Protein AF-A0A6V7HVL6-F1 (afdb_monomer_lite)

pLDDT: mean 82.86, std 12.61, range [44.22, 93.88]

Radius of gyration: 16.84 Å; chains: 1; bounding box: 42×24×52 Å

Secondary structure (DSSP, 8-state):
-HHHHHHHHHHHTS-TTTS-HHHHHHHHHHHHHHHHHHHHHHHHHHHTTT-HHHHHHHHHHHHHHHHHHHHHHHHHHHHHHTTT-HHHHHHHHHHHHHHHHHHHHHHH-GGGGSGGGHHHHHHHHHHHHH--

Organism: NCBI:txid1563983

Foldseek 3Di:
DVVLVVVLCVVLPDDCVVPPPVRNVLLVQLSVLQCQLVVLVVVLVVCCPVDPVSNLVSQLSNQLSVLSNQLSVVSNVLCVVCVPPPVVSVVLNVVSVVLSVVSSVLSPDPVNVDPVCVVVNVVSVVCNVVVD

Structure (mmCIF, N/CA/C/O backbone):
data_AF-A0A6V7HVL6-F1
#
_entry.id   AF-A0A6V7HVL6-F1
#
loop_
_atom_site.group_PDB
_atom_site.id
_atom_site.type_symbol
_atom_site.label_atom_id
_atom_site.label_alt_id
_atom_site.label_comp_id
_atom_site.label_asym_id
_atom_site.label_entity_id
_atom_site.label_seq_id
_atom_site.pdbx_PDB_ins_code
_atom_site.Cartn_x
_atom_site.Cartn_y
_atom_site.Cartn_z
_atom_site.occupancy
_atom_site.B_iso_or_equiv
_atom_site.auth_seq_id
_atom_site.auth_comp_id
_atom_site.auth_asym_id
_atom_site.auth_atom_id
_atom_site.pdbx_PDB_model_num
ATOM 1 N N . CYS A 1 1 ? 8.063 8.420 0.133 1.00 80.56 1 CYS A N 1
ATOM 2 C CA . CYS A 1 1 ? 8.584 7.321 0.972 1.00 80.56 1 CYS A CA 1
ATOM 3 C C . CYS A 1 1 ? 8.940 7.809 2.384 1.00 80.56 1 CYS A C 1
ATOM 5 O O . CYS A 1 1 ? 8.237 7.444 3.315 1.00 80.56 1 CYS A O 1
ATOM 7 N N . VAL A 1 2 ? 9.921 8.711 2.551 1.00 84.25 2 VAL A N 1
ATOM 8 C CA . VAL A 1 2 ? 10.387 9.204 3.873 1.00 84.25 2 VAL A CA 1
ATOM 9 C C . VAL A 1 2 ? 9.270 9.765 4.766 1.00 84.25 2 VAL A C 1
ATOM 11 O O . VAL A 1 2 ? 9.191 9.400 5.933 1.00 84.25 2 VAL A O 1
ATOM 14 N N . ALA A 1 3 ? 8.363 10.582 4.220 1.00 85.94 3 ALA A N 1
ATOM 15 C CA . ALA A 1 3 ? 7.234 11.118 4.987 1.00 85.94 3 ALA A CA 1
ATOM 16 C C . ALA A 1 3 ? 6.314 10.013 5.544 1.00 85.94 3 ALA A C 1
ATOM 18 O O . ALA A 1 3 ? 5.963 10.043 6.718 1.00 85.94 3 ALA A O 1
ATOM 19 N N . PHE A 1 4 ? 5.985 8.999 4.735 1.00 86.31 4 PHE A N 1
ATOM 20 C CA . PHE A 1 4 ? 5.169 7.859 5.173 1.00 86.31 4 PHE A CA 1
ATOM 21 C C . PHE A 1 4 ? 5.880 7.007 6.226 1.00 86.31 4 PHE A C 1
ATOM 23 O O . PHE A 1 4 ? 5.227 6.549 7.153 1.00 86.31 4 PHE A O 1
ATOM 30 N N . ILE A 1 5 ? 7.206 6.847 6.136 1.00 88.44 5 ILE A N 1
ATOM 31 C CA . ILE A 1 5 ? 8.003 6.184 7.181 1.00 88.44 5 ILE A CA 1
ATOM 32 C C . ILE A 1 5 ? 7.924 6.977 8.491 1.00 88.44 5 ILE A C 1
ATOM 34 O O . ILE A 1 5 ? 7.639 6.403 9.537 1.00 88.44 5 ILE A O 1
ATOM 38 N N . GLY A 1 6 ? 8.127 8.298 8.439 1.00 88.56 6 GLY A N 1
ATOM 39 C CA . GLY A 1 6 ? 8.053 9.161 9.620 1.00 88.56 6 GLY A CA 1
ATOM 40 C C . GLY A 1 6 ? 6.677 9.132 10.288 1.00 88.56 6 GLY A C 1
ATOM 41 O O . GLY A 1 6 ? 6.586 8.961 11.502 1.00 88.56 6 GLY A O 1
ATOM 42 N N . ILE A 1 7 ? 5.606 9.222 9.494 1.00 89.88 7 ILE A N 1
ATOM 43 C CA . ILE A 1 7 ? 4.224 9.140 9.986 1.00 89.88 7 ILE A CA 1
ATOM 44 C C . ILE A 1 7 ? 3.931 7.746 10.558 1.00 89.88 7 ILE A C 1
ATOM 46 O O . ILE A 1 7 ? 3.350 7.651 11.636 1.00 89.88 7 ILE A O 1
ATOM 50 N N . ALA A 1 8 ? 4.372 6.673 9.895 1.00 89.44 8 ALA A N 1
ATOM 51 C CA . ALA A 1 8 ? 4.186 5.308 10.381 1.00 89.44 8 ALA A CA 1
ATOM 52 C C . ALA A 1 8 ? 4.879 5.085 11.731 1.00 89.44 8 ALA A C 1
ATOM 54 O O . ALA A 1 8 ? 4.266 4.559 12.655 1.00 89.44 8 ALA A O 1
ATOM 55 N N . ILE A 1 9 ? 6.130 5.535 11.883 1.00 90.50 9 ILE A N 1
ATOM 56 C CA . ILE A 1 9 ? 6.864 5.445 13.153 1.00 90.50 9 ILE A CA 1
ATOM 57 C C . ILE A 1 9 ? 6.132 6.234 14.239 1.00 90.50 9 ILE A C 1
ATOM 59 O O . ILE A 1 9 ? 5.892 5.709 15.326 1.00 90.50 9 ILE A O 1
ATOM 63 N N . PHE A 1 10 ? 5.727 7.471 13.949 1.00 90.56 10 PHE A N 1
ATOM 64 C CA . PHE A 1 10 ? 4.988 8.299 14.899 1.00 90.56 10 PHE A CA 1
ATOM 65 C C . PHE A 1 10 ? 3.671 7.645 15.341 1.00 90.56 10 PHE A C 1
ATOM 67 O O . PHE A 1 10 ? 3.363 7.635 16.529 1.00 90.56 10 PHE A O 1
ATOM 74 N N . PHE A 1 11 ? 2.915 7.066 14.407 1.00 89.06 11 PHE A N 1
ATOM 75 C CA . PHE A 1 11 ? 1.633 6.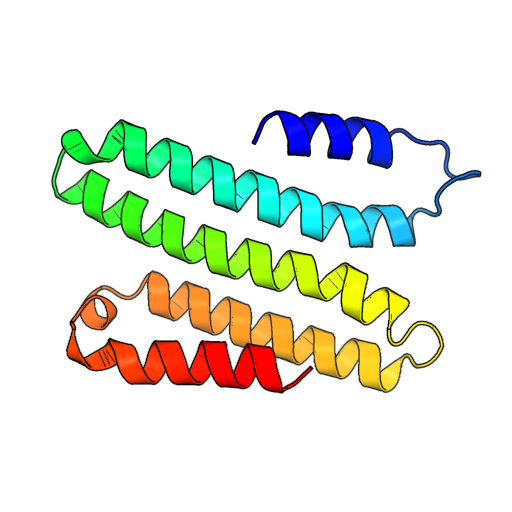422 14.685 1.00 89.06 11 PHE A CA 1
ATOM 76 C C . PHE A 1 11 ? 1.800 5.112 15.474 1.00 89.06 11 PHE A C 1
ATOM 78 O O . PHE A 1 11 ? 1.115 4.888 16.470 1.00 89.06 11 PHE A O 1
ATOM 85 N N . LEU A 1 12 ? 2.752 4.258 15.084 1.00 87.44 12 LEU A N 1
ATOM 86 C CA . LEU A 1 12 ? 2.971 2.950 15.715 1.00 87.44 12 LEU A CA 1
ATOM 87 C C . LEU A 1 12 ? 3.576 3.051 17.123 1.00 87.44 12 LEU A C 1
ATOM 89 O O . LEU A 1 12 ? 3.293 2.200 17.973 1.00 87.44 12 LEU A O 1
ATOM 93 N N . THR A 1 13 ? 4.359 4.102 17.390 1.00 89.19 13 THR A N 1
ATOM 94 C CA . THR A 1 13 ? 4.979 4.356 18.703 1.00 89.19 13 THR A CA 1
ATOM 95 C C . THR A 1 13 ? 4.021 4.951 19.737 1.00 89.19 13 THR A C 1
ATOM 97 O O . THR A 1 13 ? 4.364 4.969 20.919 1.00 89.19 13 THR A O 1
ATOM 100 N N . ARG A 1 14 ? 2.808 5.384 19.349 1.00 89.00 14 ARG A N 1
ATOM 101 C CA . ARG A 1 14 ? 1.806 5.885 20.306 1.00 89.00 14 ARG A CA 1
ATOM 102 C C . ARG A 1 14 ? 1.444 4.836 21.358 1.00 89.00 14 ARG A C 1
ATOM 104 O O . ARG A 1 14 ? 1.370 3.656 21.027 1.00 89.00 14 ARG A O 1
ATOM 111 N N . PRO A 1 15 ? 1.226 5.206 22.627 1.00 85.88 15 PRO A N 1
ATOM 112 C CA . PRO A 1 15 ? 0.896 4.234 23.662 1.00 85.88 15 PRO A CA 1
ATOM 113 C C . PRO A 1 15 ? -0.448 3.540 23.366 1.00 85.88 15 PRO A C 1
ATOM 115 O O . PRO A 1 15 ? -1.348 4.159 22.797 1.00 85.88 15 PRO A O 1
ATOM 118 N N . PRO A 1 16 ? -0.625 2.268 23.773 1.00 79.56 16 PRO A N 1
ATOM 119 C CA . PRO A 1 16 ? -1.852 1.508 23.520 1.00 79.56 16 PRO A CA 1
ATOM 120 C C . PRO A 1 16 ? -3.100 2.077 24.216 1.00 79.56 16 PRO A C 1
ATOM 122 O O . PRO A 1 16 ? -4.210 1.684 23.880 1.00 79.56 16 PRO A O 1
ATOM 125 N N . MET A 1 17 ? -2.922 3.004 25.168 1.00 78.06 17 MET A N 1
ATOM 126 C CA . MET A 1 17 ? -4.022 3.765 25.772 1.00 78.06 17 MET A CA 1
ATOM 127 C C . MET A 1 17 ? -4.600 4.837 24.835 1.00 78.06 17 MET A C 1
ATOM 129 O O . MET A 1 17 ? -5.746 5.228 25.016 1.00 78.06 17 MET A O 1
ATOM 133 N N . GLU A 1 18 ? -3.821 5.318 23.860 1.00 83.56 18 GLU A N 1
ATOM 134 C CA . GLU A 1 18 ? -4.298 6.254 22.831 1.00 83.56 18 GLU A CA 1
ATOM 135 C C . GLU A 1 18 ? -4.815 5.507 21.598 1.00 83.56 18 GLU A C 1
ATOM 137 O O . GLU A 1 18 ? -5.871 5.849 21.080 1.00 83.56 18 GLU A O 1
ATOM 142 N N . ILE A 1 19 ? -4.073 4.495 21.128 1.00 84.38 19 ILE A N 1
ATOM 143 C CA . ILE A 1 19 ? -4.389 3.753 19.898 1.00 84.38 19 ILE A CA 1
ATOM 144 C C . ILE A 1 19 ? -4.312 2.258 20.176 1.00 84.38 19 ILE A C 1
ATOM 146 O O . ILE A 1 19 ? -3.241 1.733 20.503 1.00 84.38 19 ILE A O 1
ATOM 150 N N . GLN A 1 20 ? -5.432 1.562 20.001 1.00 90.25 20 GLN A N 1
ATOM 151 C CA . GLN A 1 20 ? -5.501 0.125 20.239 1.00 90.25 20 GLN A CA 1
ATOM 152 C C . GLN A 1 20 ? -4.610 -0.644 19.255 1.00 90.25 20 GLN A C 1
ATOM 154 O O . GLN A 1 20 ? -4.351 -0.204 18.133 1.00 90.25 20 GLN A O 1
ATOM 159 N N . LEU A 1 21 ? -4.139 -1.828 19.660 1.00 87.88 21 LEU A N 1
ATOM 160 C CA . LEU A 1 21 ? -3.254 -2.643 18.820 1.00 87.88 21 LEU A CA 1
ATOM 161 C C . LEU A 1 21 ? -3.900 -3.007 17.473 1.00 87.88 21 LEU A C 1
ATOM 163 O O . LEU A 1 21 ? -3.210 -3.019 16.459 1.00 87.88 21 LEU A O 1
ATOM 167 N N . GLU A 1 22 ? -5.209 -3.257 17.452 1.00 87.44 22 GLU A N 1
ATOM 168 C CA . GLU A 1 22 ? -5.952 -3.551 16.222 1.00 87.44 22 GLU A CA 1
ATOM 169 C C . GLU A 1 22 ? -5.857 -2.405 15.210 1.00 87.44 22 GLU A C 1
ATOM 171 O O . GLU A 1 22 ? -5.474 -2.619 14.062 1.00 87.44 22 GLU A O 1
ATOM 176 N N . GLU A 1 23 ? -6.100 -1.172 15.652 1.00 88.56 23 GLU A N 1
ATOM 177 C CA . GLU A 1 23 ? -6.015 0.016 14.800 1.00 88.56 23 GLU A CA 1
ATOM 178 C C . GLU A 1 23 ? -4.591 0.230 14.282 1.00 88.56 23 GLU A C 1
ATOM 180 O O . GLU A 1 23 ? -4.384 0.569 13.115 1.00 88.56 23 GLU A O 1
ATOM 185 N N . LYS A 1 24 ? -3.581 -0.047 15.115 1.00 89.88 24 LYS A N 1
ATOM 186 C CA . LYS A 1 24 ? -2.180 -0.007 14.684 1.00 89.88 24 LYS A CA 1
ATOM 187 C C . LYS A 1 24 ? -1.889 -1.005 13.577 1.00 89.88 24 LYS A C 1
ATOM 189 O O . LYS A 1 24 ? -1.217 -0.637 12.619 1.00 89.88 24 LYS A O 1
ATOM 194 N N . LEU A 1 25 ? -2.371 -2.241 13.692 1.00 90.50 25 LEU A N 1
ATOM 195 C CA . LEU A 1 25 ? -2.173 -3.267 12.666 1.00 90.50 25 LEU A CA 1
ATOM 196 C C . LEU A 1 25 ? -2.881 -2.887 11.362 1.00 90.50 25 LEU A C 1
ATOM 198 O O . LEU A 1 25 ? -2.294 -2.996 10.288 1.00 90.50 25 LEU A O 1
ATOM 202 N N . VAL A 1 26 ? -4.101 -2.368 11.470 1.00 92.31 26 VAL A N 1
ATOM 203 C CA . VAL A 1 26 ? -4.919 -1.913 10.342 1.00 92.31 26 VAL A CA 1
ATOM 204 C C . VAL A 1 26 ? -4.262 -0.750 9.588 1.00 92.31 26 VAL A C 1
ATOM 206 O O . VAL A 1 26 ? -4.202 -0.754 8.361 1.00 92.31 26 VAL A O 1
ATOM 209 N N . PHE A 1 27 ? -3.705 0.239 10.287 1.00 91.50 27 PHE A N 1
ATOM 210 C CA . PHE A 1 27 ? -2.964 1.319 9.629 1.00 91.50 27 PHE A CA 1
ATOM 211 C C . PHE A 1 27 ? -1.557 0.894 9.188 1.00 91.50 27 PHE A C 1
ATOM 213 O O . PHE A 1 27 ? -1.045 1.417 8.195 1.00 91.50 27 PHE A O 1
ATOM 220 N N . ALA A 1 28 ? -0.931 -0.077 9.859 1.00 91.94 28 ALA A N 1
ATOM 221 C CA . ALA A 1 28 ? 0.366 -0.610 9.450 1.00 91.94 28 ALA A CA 1
ATOM 222 C C . ALA A 1 28 ? 0.314 -1.215 8.043 1.00 91.94 28 ALA A C 1
ATOM 224 O O . ALA A 1 28 ? 1.255 -1.016 7.276 1.00 91.94 28 ALA A O 1
ATOM 225 N N . THR A 1 29 ? -0.779 -1.890 7.663 1.00 92.31 29 THR A N 1
ATOM 226 C CA . THR A 1 29 ? -0.926 -2.434 6.301 1.00 92.31 29 THR A CA 1
ATOM 227 C C . THR A 1 29 ? -0.969 -1.332 5.245 1.00 92.31 29 THR A C 1
ATOM 229 O O . THR A 1 29 ? -0.351 -1.474 4.189 1.00 92.31 29 THR A O 1
ATOM 232 N N . PHE A 1 30 ? -1.634 -0.209 5.535 1.00 93.25 30 PHE A N 1
ATOM 233 C CA . PHE A 1 30 ? -1.645 0.959 4.653 1.00 93.25 30 PHE A CA 1
ATOM 234 C C . PHE A 1 30 ? -0.246 1.565 4.504 1.00 93.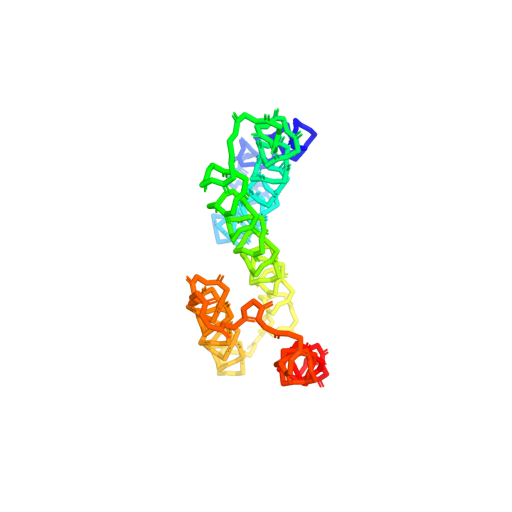25 30 PHE A C 1
ATOM 236 O O . PHE A 1 30 ? 0.238 1.753 3.386 1.00 93.25 30 PHE A O 1
ATOM 243 N N . PHE A 1 31 ? 0.435 1.824 5.624 1.00 93.44 31 PHE A N 1
ATOM 244 C CA . PHE A 1 31 ? 1.778 2.397 5.598 1.00 93.44 31 PHE A CA 1
ATOM 245 C C . PHE A 1 31 ? 2.782 1.482 4.896 1.00 93.44 31 PHE A C 1
ATOM 247 O O . PHE A 1 31 ? 3.570 1.967 4.084 1.00 93.44 31 PHE A O 1
ATOM 254 N N . ALA A 1 32 ? 2.732 0.172 5.148 1.00 92.62 32 ALA A N 1
ATOM 255 C CA . ALA A 1 32 ? 3.575 -0.806 4.468 1.00 92.62 32 ALA A CA 1
ATOM 256 C C . ALA A 1 32 ? 3.354 -0.771 2.948 1.00 92.62 32 ALA A C 1
ATOM 258 O O . ALA A 1 32 ? 4.322 -0.640 2.196 1.00 92.62 32 ALA A O 1
ATOM 259 N N . GLY A 1 33 ? 2.093 -0.785 2.498 1.00 92.62 33 GLY A N 1
ATOM 260 C CA . GLY A 1 33 ? 1.744 -0.662 1.081 1.00 92.62 33 GLY A CA 1
ATOM 261 C C . GLY A 1 33 ? 2.270 0.633 0.451 1.00 92.62 33 GLY A C 1
ATOM 262 O O . GLY A 1 33 ? 2.894 0.596 -0.609 1.00 92.62 33 GLY A O 1
ATOM 263 N N . ALA A 1 34 ? 2.105 1.775 1.125 1.00 92.69 34 ALA A N 1
ATOM 264 C CA . ALA A 1 34 ? 2.583 3.076 0.648 1.00 92.69 34 ALA A CA 1
ATOM 265 C C . ALA A 1 34 ? 4.112 3.172 0.568 1.00 92.69 34 ALA A C 1
ATOM 267 O O . ALA A 1 34 ? 4.657 3.676 -0.417 1.00 92.69 34 ALA A O 1
ATOM 268 N N . ILE A 1 35 ? 4.818 2.678 1.586 1.00 93.88 35 ILE A N 1
ATOM 269 C CA . ILE A 1 35 ? 6.284 2.667 1.623 1.00 93.88 35 ILE A CA 1
ATOM 270 C C . ILE A 1 35 ? 6.827 1.773 0.509 1.00 93.88 35 ILE A C 1
ATOM 272 O O . ILE A 1 35 ? 7.715 2.198 -0.230 1.00 93.88 35 ILE A O 1
ATOM 276 N N . MET A 1 36 ? 6.268 0.571 0.350 1.00 92.38 36 MET A N 1
ATOM 277 C CA . MET A 1 36 ? 6.685 -0.364 -0.690 1.00 92.38 36 MET A CA 1
ATOM 278 C C . MET A 1 36 ? 6.399 0.175 -2.090 1.00 92.38 36 MET A C 1
ATOM 280 O O . MET A 1 36 ? 7.298 0.160 -2.924 1.00 92.38 36 MET A O 1
ATOM 284 N N . CYS A 1 37 ? 5.208 0.726 -2.336 1.00 93.50 37 CYS A N 1
ATOM 285 C CA . CYS A 1 37 ? 4.856 1.329 -3.621 1.00 93.50 37 CYS A CA 1
ATOM 286 C C . CYS A 1 37 ? 5.822 2.453 -4.010 1.00 93.50 37 CYS A C 1
ATOM 288 O O . CYS A 1 37 ? 6.416 2.424 -5.085 1.00 93.50 37 CYS A O 1
ATOM 290 N N . LEU A 1 38 ? 6.029 3.427 -3.120 1.00 92.06 38 LEU A N 1
ATOM 291 C CA . LEU A 1 38 ? 6.903 4.564 -3.405 1.00 92.06 38 LEU A CA 1
ATOM 292 C C . LEU A 1 38 ? 8.380 4.152 -3.480 1.00 92.06 38 LEU A C 1
ATOM 294 O O . LEU A 1 38 ? 9.143 4.754 -4.232 1.00 92.06 38 LEU A O 1
ATOM 298 N N . GLY A 1 39 ? 8.793 3.151 -2.697 1.00 92.69 39 GLY A N 1
ATOM 299 C CA . GLY A 1 39 ? 10.147 2.602 -2.723 1.00 92.69 39 GLY A CA 1
ATOM 300 C C . GLY A 1 39 ? 10.452 1.864 -4.026 1.00 92.69 39 GLY A C 1
ATOM 301 O O . GLY A 1 39 ? 11.492 2.113 -4.631 1.00 92.69 39 GLY A O 1
ATOM 302 N N . MET A 1 40 ? 9.532 1.013 -4.488 1.00 90.62 40 MET A N 1
ATOM 303 C CA . MET A 1 40 ? 9.649 0.305 -5.767 1.00 90.62 40 MET A CA 1
ATOM 304 C C . MET A 1 40 ? 9.657 1.282 -6.944 1.00 90.62 40 MET A C 1
ATOM 306 O O . MET A 1 40 ? 10.515 1.160 -7.815 1.00 90.62 40 MET A O 1
ATOM 310 N N . SER A 1 41 ? 8.796 2.302 -6.913 1.00 91.25 41 SER A N 1
ATOM 311 C CA . SER A 1 41 ? 8.755 3.357 -7.932 1.00 91.25 41 SER A CA 1
ATOM 312 C C . SER A 1 41 ? 10.057 4.156 -8.007 1.00 91.25 41 SER A C 1
ATOM 314 O O . SER A 1 41 ? 10.635 4.339 -9.080 1.00 91.25 41 SER A O 1
ATOM 316 N N . PHE A 1 42 ? 10.586 4.567 -6.850 1.00 91.44 42 PHE A N 1
ATOM 317 C CA . PHE A 1 42 ? 11.874 5.252 -6.775 1.00 91.44 42 PHE A CA 1
ATOM 318 C C . PHE A 1 42 ? 13.019 4.379 -7.304 1.00 91.44 42 PHE A C 1
ATOM 320 O O . PHE A 1 42 ? 13.840 4.847 -8.097 1.00 91.44 42 PHE A O 1
ATOM 327 N N . ALA A 1 43 ? 13.067 3.110 -6.888 1.00 89.56 43 ALA A N 1
ATOM 328 C CA . ALA A 1 43 ? 14.095 2.181 -7.334 1.00 89.56 43 ALA A CA 1
ATOM 329 C C . ALA A 1 43 ? 14.027 1.981 -8.852 1.00 89.56 43 ALA A C 1
ATOM 331 O O . ALA A 1 43 ? 15.053 2.109 -9.513 1.00 89.56 43 ALA A O 1
ATOM 332 N N . PHE A 1 44 ? 12.826 1.775 -9.406 1.00 88.62 44 PHE A N 1
ATOM 333 C CA . PHE A 1 44 ? 12.598 1.647 -10.843 1.00 88.62 44 PHE A CA 1
ATOM 334 C C . PHE A 1 44 ? 13.135 2.840 -11.625 1.00 88.62 44 PHE A C 1
ATOM 336 O O . PHE A 1 44 ? 13.984 2.652 -12.494 1.00 88.62 44 PHE A O 1
ATOM 343 N N . HIS A 1 45 ? 12.718 4.061 -11.290 1.00 90.19 45 HIS A N 1
ATOM 344 C CA . HIS A 1 45 ? 13.175 5.254 -12.003 1.00 90.19 45 HIS A CA 1
ATOM 345 C C . HIS A 1 45 ? 14.686 5.496 -11.875 1.00 90.19 45 HIS A C 1
ATOM 347 O O . HIS A 1 45 ? 15.288 6.056 -12.788 1.00 90.19 45 HIS A O 1
ATOM 353 N N . THR A 1 46 ? 15.307 5.036 -10.786 1.00 91.06 46 THR A N 1
ATOM 354 C CA . THR A 1 46 ? 16.756 5.151 -10.569 1.00 91.06 46 THR A CA 1
ATOM 355 C C . THR A 1 46 ? 17.549 4.157 -11.422 1.00 91.06 46 THR A C 1
ATOM 357 O O . THR A 1 46 ? 18.572 4.518 -11.996 1.00 91.06 46 THR A O 1
ATOM 360 N N . VAL A 1 47 ? 17.086 2.906 -11.528 1.00 90.69 47 VAL A N 1
ATOM 361 C CA . VAL A 1 47 ? 17.802 1.823 -12.235 1.00 90.69 47 VAL A CA 1
ATOM 362 C C . VAL A 1 47 ? 17.320 1.602 -13.671 1.00 90.69 47 VAL A C 1
ATOM 364 O O . VAL A 1 47 ? 17.854 0.744 -14.372 1.00 90.69 47 VAL A O 1
ATOM 367 N N . HIS A 1 48 ? 16.332 2.374 -14.133 1.00 84.06 48 HIS A N 1
ATOM 368 C CA . HIS A 1 48 ? 15.709 2.221 -15.451 1.00 84.06 48 HIS A CA 1
ATOM 369 C C . HIS A 1 48 ? 16.721 2.255 -16.608 1.00 84.06 48 HIS A C 1
ATOM 371 O O . HIS A 1 48 ? 16.567 1.526 -17.584 1.00 84.06 48 HIS A O 1
ATOM 377 N N . CYS A 1 49 ? 17.771 3.072 -16.502 1.00 88.62 49 CYS A N 1
ATOM 378 C CA . CYS A 1 49 ? 18.800 3.206 -17.536 1.00 88.62 49 CYS A CA 1
ATOM 379 C C . CYS A 1 49 ? 19.941 2.177 -17.442 1.00 88.62 49 CYS A C 1
ATOM 381 O O . CYS A 1 49 ? 20.837 2.206 -18.281 1.00 88.62 49 CYS A O 1
ATOM 383 N N . HIS A 1 50 ? 19.936 1.279 -16.451 1.00 89.50 50 HIS A N 1
ATOM 384 C CA . HIS A 1 50 ? 21.051 0.359 -16.211 1.00 89.50 50 HIS A CA 1
ATOM 385 C C . HIS A 1 50 ? 21.146 -0.750 -17.272 1.00 89.50 50 HIS A C 1
ATOM 387 O O . HIS A 1 50 ? 22.208 -0.989 -17.842 1.00 89.50 50 HIS A O 1
ATOM 393 N N . SER A 1 51 ? 20.047 -1.459 -17.537 1.00 91.56 51 SER A N 1
ATOM 394 C CA . SER A 1 51 ? 19.956 -2.463 -18.603 1.00 91.56 51 SER A CA 1
ATOM 395 C C . SER A 1 51 ? 18.497 -2.802 -18.900 1.00 91.56 51 SER A C 1
ATOM 397 O O . SER A 1 51 ? 17.632 -2.638 -18.041 1.00 91.56 51 SER A O 1
ATOM 399 N N . GLU A 1 52 ? 18.210 -3.324 -20.094 1.00 85.88 52 GLU A N 1
ATOM 400 C CA . GLU A 1 52 ? 16.837 -3.665 -20.497 1.00 85.88 52 GLU A CA 1
ATOM 401 C C . GLU A 1 52 ? 16.195 -4.717 -19.573 1.00 85.88 52 GLU A C 1
ATOM 403 O O . GLU A 1 52 ? 15.021 -4.610 -19.221 1.00 85.88 52 GLU A O 1
ATOM 408 N N . CYS A 1 53 ? 16.977 -5.705 -19.121 1.00 86.44 53 CYS A N 1
ATOM 409 C CA . CYS A 1 53 ? 16.522 -6.723 -18.171 1.00 86.44 53 CYS A CA 1
ATOM 410 C C . CYS A 1 53 ? 16.159 -6.110 -16.807 1.00 86.44 53 CYS A C 1
ATOM 412 O O . CYS A 1 53 ? 15.079 -6.369 -16.274 1.00 86.44 53 CYS A O 1
ATOM 414 N N . VAL A 1 54 ? 17.026 -5.242 -16.271 1.00 86.88 54 VAL A N 1
ATOM 415 C CA . VAL A 1 54 ? 16.806 -4.574 -14.979 1.00 86.88 54 VAL A CA 1
ATOM 416 C C . VAL A 1 54 ? 15.625 -3.604 -15.066 1.00 86.88 54 VAL A C 1
ATOM 418 O O . VAL A 1 54 ? 14.746 -3.641 -14.209 1.00 86.88 54 VAL A O 1
ATOM 421 N N . GLY A 1 55 ? 15.531 -2.810 -16.135 1.00 85.81 55 GLY A N 1
ATOM 422 C CA . GLY A 1 55 ? 14.401 -1.912 -16.370 1.00 85.81 55 GLY A CA 1
ATOM 423 C C . GLY A 1 55 ? 13.067 -2.662 -16.444 1.00 85.81 55 GLY A C 1
ATOM 424 O O . GLY A 1 55 ? 12.110 -2.283 -15.770 1.00 85.81 55 GLY A O 1
ATOM 425 N N . LYS A 1 56 ? 13.007 -3.780 -17.182 1.00 84.62 56 LYS A N 1
ATOM 426 C CA . LYS A 1 56 ? 11.802 -4.625 -17.265 1.00 84.62 56 LYS A CA 1
ATOM 427 C C . LYS A 1 56 ? 11.425 -5.244 -15.918 1.00 84.62 56 LYS A C 1
ATOM 429 O O . LYS A 1 56 ? 10.247 -5.241 -15.570 1.00 84.62 56 LYS A O 1
ATOM 434 N N . LEU A 1 57 ? 12.392 -5.750 -15.150 1.00 86.62 57 LEU A N 1
ATOM 435 C CA . LEU A 1 57 ? 12.132 -6.330 -13.829 1.00 86.62 57 LEU A CA 1
ATOM 436 C C . LEU A 1 57 ? 11.570 -5.285 -12.857 1.00 86.62 57 LEU A C 1
ATOM 438 O O . LEU A 1 57 ? 10.529 -5.512 -12.242 1.00 86.62 57 LEU A O 1
ATOM 442 N N . PHE A 1 58 ? 12.222 -4.127 -12.746 1.00 87.31 58 PHE A N 1
ATOM 443 C CA . PHE A 1 58 ? 11.783 -3.081 -11.826 1.00 87.31 58 PHE A CA 1
ATOM 444 C C . PHE A 1 58 ? 10.478 -2.407 -12.269 1.00 87.31 58 PHE A C 1
ATOM 446 O O . PHE A 1 58 ? 9.697 -2.009 -11.412 1.00 87.31 58 PHE A O 1
ATOM 453 N N . SER A 1 59 ? 10.183 -2.359 -13.573 1.00 85.44 59 SER A N 1
ATOM 454 C CA . SER A 1 59 ? 8.877 -1.905 -14.071 1.00 85.44 59 SER A CA 1
ATOM 455 C C . SER A 1 59 ? 7.739 -2.812 -13.588 1.00 85.44 59 SER A C 1
ATOM 457 O O . SER A 1 59 ? 6.691 -2.324 -13.170 1.00 85.44 59 SER A O 1
ATOM 459 N N . LYS A 1 60 ? 7.950 -4.136 -13.574 1.00 86.25 60 LYS A N 1
ATOM 460 C CA . LYS A 1 60 ? 6.968 -5.084 -13.019 1.00 86.25 60 LYS A CA 1
ATOM 461 C C . LYS A 1 60 ? 6.797 -4.904 -11.510 1.00 86.25 60 LYS A C 1
ATOM 463 O O . LYS A 1 60 ? 5.673 -4.966 -11.013 1.00 86.25 60 LYS A O 1
ATOM 468 N N . LEU A 1 61 ? 7.893 -4.667 -10.784 1.00 86.81 61 LEU A N 1
ATOM 469 C CA . LEU A 1 61 ? 7.848 -4.404 -9.343 1.00 86.81 61 LEU A CA 1
ATOM 470 C C . LEU A 1 61 ? 7.099 -3.105 -9.020 1.00 86.81 61 LEU A C 1
ATOM 472 O O . LEU A 1 61 ? 6.331 -3.088 -8.064 1.00 86.81 61 LEU A O 1
ATOM 476 N N . ASP A 1 62 ? 7.245 -2.058 -9.833 1.00 89.00 62 ASP A N 1
ATOM 477 C CA . ASP A 1 62 ? 6.487 -0.810 -9.682 1.00 89.00 62 ASP A CA 1
ATOM 478 C C . ASP A 1 62 ? 4.967 -1.049 -9.794 1.00 89.00 62 ASP A C 1
ATOM 480 O O . ASP A 1 62 ? 4.198 -0.632 -8.925 1.00 89.00 62 ASP A O 1
ATOM 484 N N . TYR A 1 63 ? 4.526 -1.851 -10.773 1.00 84.62 63 TYR A N 1
ATOM 485 C CA . TYR A 1 63 ? 3.118 -2.257 -10.876 1.00 84.62 63 TYR A CA 1
ATOM 486 C C . TYR A 1 63 ? 2.634 -3.094 -9.685 1.00 84.62 63 TYR A C 1
ATOM 488 O O . TYR A 1 63 ? 1.513 -2.896 -9.210 1.00 84.62 63 TYR A O 1
ATOM 496 N N . CYS A 1 64 ? 3.478 -3.985 -9.156 1.00 89.12 64 CYS A N 1
ATOM 497 C CA . CYS A 1 64 ? 3.164 -4.716 -7.926 1.00 89.12 64 CYS A CA 1
ATOM 498 C C . CYS A 1 64 ? 3.015 -3.758 -6.735 1.00 89.12 64 CYS A C 1
ATOM 500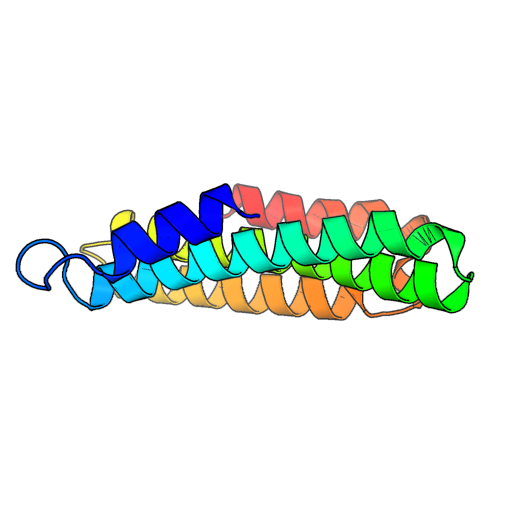 O O . CYS A 1 64 ? 2.111 -3.925 -5.918 1.00 89.12 64 CYS A O 1
ATOM 502 N N . GLY A 1 65 ? 3.867 -2.732 -6.660 1.00 89.75 65 GLY A N 1
ATOM 503 C CA . GLY A 1 65 ? 3.800 -1.663 -5.670 1.00 89.75 65 GLY A CA 1
ATOM 504 C C . GLY A 1 65 ? 2.427 -0.994 -5.625 1.00 89.75 65 GLY A C 1
ATOM 505 O O . GLY A 1 65 ? 1.840 -0.873 -4.550 1.00 89.75 65 GLY A O 1
ATOM 506 N N . ILE A 1 66 ? 1.877 -0.644 -6.790 1.00 90.00 66 ILE A N 1
ATOM 507 C CA . ILE A 1 66 ? 0.540 -0.042 -6.908 1.00 90.00 66 ILE A CA 1
ATOM 508 C C . ILE A 1 66 ? -0.537 -0.988 -6.363 1.00 90.00 66 ILE A C 1
ATOM 510 O O . ILE A 1 66 ? -1.370 -0.566 -5.561 1.00 90.00 66 ILE A O 1
ATOM 514 N N . ALA A 1 67 ? -0.513 -2.269 -6.746 1.00 88.88 67 ALA A N 1
ATOM 515 C CA . ALA A 1 67 ? -1.482 -3.249 -6.253 1.00 88.88 67 ALA A CA 1
ATOM 516 C C . ALA A 1 67 ? -1.438 -3.376 -4.718 1.00 88.88 67 ALA A C 1
ATOM 518 O O . ALA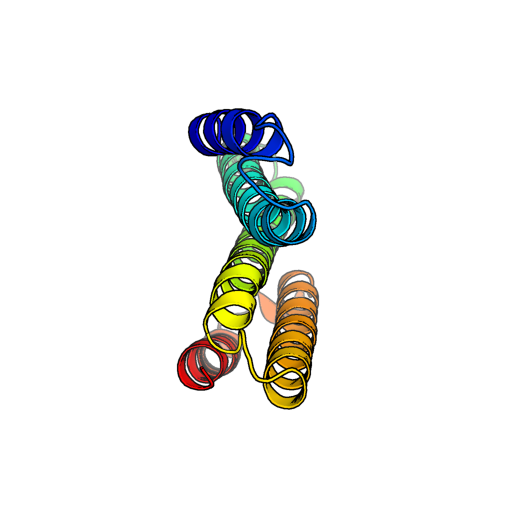 A 1 67 ? -2.484 -3.374 -4.068 1.00 88.88 67 ALA A O 1
ATOM 519 N N . MET A 1 68 ? -0.238 -3.403 -4.131 1.00 90.31 68 MET A N 1
ATOM 520 C CA . MET A 1 68 ? -0.052 -3.483 -2.678 1.00 90.31 68 MET A CA 1
ATOM 521 C C . MET A 1 68 ? -0.516 -2.219 -1.947 1.00 90.31 68 MET A C 1
ATOM 523 O O . MET A 1 68 ? -1.098 -2.326 -0.867 1.00 90.31 68 MET A O 1
ATOM 527 N N . LEU A 1 69 ? -0.321 -1.031 -2.530 1.00 93.38 69 LEU A N 1
ATOM 528 C CA . LEU A 1 69 ? -0.867 0.213 -1.984 1.00 93.38 69 LEU A CA 1
ATOM 529 C C . LEU A 1 69 ? -2.398 0.206 -1.995 1.00 93.38 69 LEU A C 1
ATOM 531 O O . LEU A 1 69 ? -3.011 0.572 -0.991 1.00 93.38 69 LEU A O 1
ATOM 535 N N . ILE A 1 70 ? -3.023 -0.238 -3.089 1.00 90.00 70 ILE A N 1
ATOM 536 C CA . ILE A 1 70 ? -4.486 -0.312 -3.154 1.00 90.00 70 ILE A CA 1
ATOM 537 C C . ILE A 1 70 ? -4.998 -1.289 -2.091 1.00 90.00 70 ILE A C 1
ATOM 539 O O . ILE A 1 70 ? -5.797 -0.891 -1.249 1.00 90.00 70 ILE A O 1
ATOM 543 N N . MET A 1 71 ? -4.475 -2.520 -2.044 1.00 91.75 71 MET A N 1
ATOM 544 C CA . MET A 1 71 ? -4.847 -3.499 -1.014 1.00 91.75 71 MET A CA 1
ATOM 545 C C . MET A 1 71 ? -4.705 -2.927 0.401 1.00 91.75 71 MET A C 1
ATOM 547 O O . MET A 1 71 ? -5.649 -2.984 1.184 1.00 91.75 71 MET A O 1
ATOM 551 N N . GLY A 1 72 ? -3.550 -2.331 0.715 1.00 91.75 72 GLY A N 1
ATOM 552 C CA . GLY A 1 72 ? -3.275 -1.753 2.029 1.00 91.75 72 GLY A CA 1
ATOM 553 C C . GLY A 1 72 ? -4.200 -0.591 2.396 1.00 91.75 72 GLY A C 1
ATOM 554 O O . GLY A 1 72 ? -4.480 -0.410 3.576 1.00 91.75 72 GLY A O 1
ATOM 555 N N . SER A 1 73 ? -4.707 0.161 1.412 1.00 91.62 73 SER A N 1
ATOM 556 C CA . SER A 1 73 ? -5.636 1.284 1.618 1.00 91.62 73 SER A CA 1
ATOM 557 C C . SER A 1 73 ? -7.066 0.831 1.914 1.00 91.62 73 SER A C 1
ATOM 559 O O . SER A 1 73 ? -7.766 1.478 2.691 1.00 91.62 73 SER A O 1
ATOM 561 N N . PHE A 1 74 ? -7.494 -0.299 1.347 1.00 90.75 74 PHE A N 1
ATOM 562 C CA . PHE A 1 74 ? -8.822 -0.860 1.608 1.00 90.75 74 PHE A CA 1
ATOM 563 C C . PHE A 1 74 ? -8.954 -1.443 3.022 1.00 90.75 74 PHE A C 1
ATOM 565 O O . PHE A 1 74 ? -10.053 -1.447 3.565 1.00 90.75 74 PHE A O 1
ATOM 572 N N . VAL A 1 75 ? -7.861 -1.896 3.649 1.00 91.62 75 VAL A N 1
ATOM 573 C CA . VAL A 1 75 ? -7.889 -2.479 5.006 1.00 91.62 75 VAL A CA 1
ATOM 574 C C . VAL A 1 75 ? -8.439 -1.506 6.066 1.00 91.62 75 VAL A C 1
ATOM 576 O O . VAL A 1 75 ? -9.446 -1.851 6.688 1.00 91.62 75 VAL A O 1
ATOM 579 N N . PRO A 1 76 ? -7.878 -0.293 6.278 1.00 92.31 76 PRO A N 1
ATOM 580 C CA . PRO A 1 76 ? -8.447 0.676 7.219 1.00 92.31 76 PRO A CA 1
ATOM 581 C C . PRO A 1 76 ? -9.836 1.148 6.808 1.00 92.31 76 PRO A C 1
ATOM 583 O O . PRO A 1 76 ? -10.713 1.275 7.660 1.00 92.31 76 PRO A O 1
ATOM 586 N N . TRP A 1 77 ? -10.066 1.354 5.511 1.00 91.19 77 TRP A N 1
ATOM 587 C CA . TRP A 1 77 ? -11.359 1.812 5.019 1.00 91.19 77 TRP A CA 1
ATOM 588 C C . TRP A 1 77 ? -12.488 0.815 5.324 1.00 91.19 77 TRP A C 1
ATOM 590 O O . TRP A 1 77 ? -13.504 1.209 5.888 1.00 91.19 77 TRP A O 1
ATOM 600 N N . LEU A 1 78 ? -12.289 -0.480 5.059 1.00 91.50 78 LEU A N 1
ATOM 601 C CA . LEU A 1 78 ? -13.261 -1.532 5.378 1.00 91.50 78 LEU A CA 1
ATOM 602 C C . LEU A 1 78 ? -13.364 -1.799 6.883 1.00 91.50 78 LEU A C 1
ATOM 604 O O . LEU A 1 78 ? -14.451 -2.098 7.380 1.00 91.50 78 LEU A O 1
ATOM 608 N N . TYR A 1 79 ? -12.254 -1.686 7.620 1.00 91.19 79 TYR A N 1
ATOM 609 C CA . TYR A 1 79 ? -12.251 -1.872 9.069 1.00 91.19 79 TYR A CA 1
ATOM 610 C C . TYR A 1 79 ? -13.178 -0.875 9.771 1.00 91.19 79 TYR A C 1
ATOM 612 O O . TYR A 1 79 ? -13.985 -1.299 10.603 1.00 91.19 79 TYR A O 1
ATOM 620 N N . TYR A 1 80 ? -13.092 0.410 9.408 1.00 90.69 80 TYR A N 1
ATOM 621 C CA . TYR A 1 80 ? -13.958 1.460 9.950 1.00 90.69 80 TYR A CA 1
ATOM 622 C C . TYR A 1 80 ? -15.324 1.527 9.254 1.00 90.69 80 TYR A C 1
ATOM 624 O O . TYR A 1 80 ? -16.322 1.789 9.919 1.00 90.69 80 TYR A O 1
ATOM 632 N N . GLY A 1 81 ? -15.402 1.244 7.950 1.00 90.19 81 GLY A N 1
ATOM 633 C CA . GLY A 1 81 ? -16.657 1.247 7.190 1.00 90.19 81 GLY A CA 1
ATOM 634 C C . GLY A 1 81 ? -17.648 0.181 7.656 1.00 90.19 81 GLY A C 1
ATOM 635 O O . GLY A 1 81 ? -18.840 0.450 7.759 1.00 90.19 81 GLY A O 1
ATOM 636 N N . PHE A 1 82 ? -17.150 -1.000 8.028 1.00 91.44 82 PHE A N 1
ATOM 637 C CA . PHE A 1 82 ? -17.949 -2.095 8.582 1.00 91.44 82 PHE A CA 1
ATOM 638 C C . PHE A 1 82 ? -17.611 -2.351 10.052 1.00 91.44 82 PHE A C 1
ATOM 640 O O . PHE A 1 82 ? -17.532 -3.501 10.479 1.00 91.44 82 PHE A O 1
ATOM 647 N N . TYR A 1 83 ? -17.356 -1.299 10.839 1.00 87.69 83 TYR A N 1
ATOM 648 C CA . TYR A 1 83 ? -16.871 -1.444 12.217 1.00 87.69 83 TYR A CA 1
ATOM 649 C C . TYR A 1 83 ? -17.731 -2.415 13.044 1.00 87.69 83 TYR A C 1
ATOM 651 O O . TYR A 1 83 ? -17.180 -3.334 13.651 1.00 87.69 83 TYR A O 1
ATOM 659 N N . CYS A 1 84 ? -19.058 -2.272 12.958 1.00 90.88 84 CYS A N 1
ATOM 660 C CA . CYS A 1 84 ? -20.047 -3.075 13.680 1.00 90.88 84 CYS A CA 1
ATOM 661 C C . CYS A 1 84 ? -20.396 -4.419 13.012 1.00 90.88 84 CYS A C 1
ATOM 663 O O . CYS A 1 84 ? -20.919 -5.308 13.682 1.00 90.88 84 CYS A O 1
ATOM 665 N N . ASP A 1 85 ? -20.103 -4.592 11.721 1.00 92.06 85 ASP A N 1
ATOM 666 C CA . ASP A 1 85 ? -20.578 -5.723 10.921 1.00 92.06 85 ASP A CA 1
ATOM 667 C C . ASP A 1 85 ? -19.421 -6.628 10.474 1.00 92.06 85 ASP A C 1
ATOM 669 O O . ASP A 1 85 ? -18.747 -6.393 9.470 1.00 92.06 85 ASP A O 1
ATOM 673 N N . TYR A 1 86 ? -19.197 -7.719 11.211 1.00 87.94 86 TYR A N 1
ATOM 674 C CA . TYR A 1 86 ? -18.064 -8.622 10.966 1.00 87.94 86 TYR A CA 1
ATOM 675 C C . TYR A 1 86 ? -18.152 -9.379 9.630 1.00 87.94 86 TYR A C 1
ATOM 677 O O . TYR A 1 86 ? -17.158 -9.500 8.916 1.00 87.94 86 TYR A O 1
ATOM 685 N N . GLN A 1 87 ? -19.341 -9.877 9.275 1.00 89.25 87 GLN A N 1
ATOM 686 C CA . GLN A 1 87 ? -19.557 -10.657 8.049 1.00 89.25 87 GLN A CA 1
ATOM 687 C C . GLN A 1 87 ? -19.175 -9.887 6.771 1.00 89.25 87 GLN A C 1
ATOM 689 O O . GLN A 1 87 ? -18.292 -10.361 6.050 1.00 89.25 87 GLN A O 1
ATOM 694 N N . PRO A 1 88 ? -19.747 -8.699 6.480 1.00 88.69 88 PRO A N 1
ATOM 695 C CA . PRO A 1 88 ? -19.365 -7.946 5.288 1.00 88.69 88 PRO A CA 1
ATOM 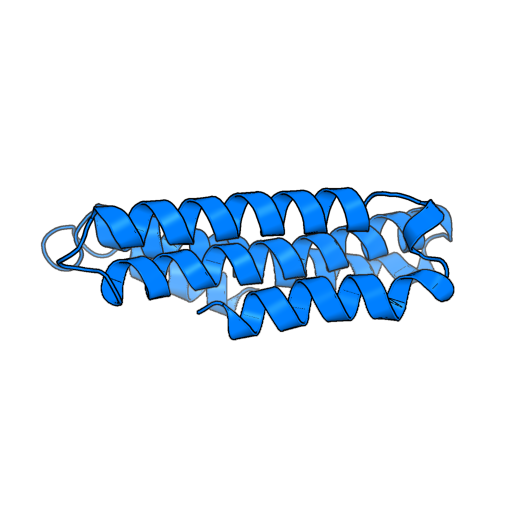696 C C . PRO A 1 88 ? -17.896 -7.511 5.336 1.00 88.69 88 PRO A C 1
ATOM 698 O O . PRO A 1 88 ? -17.215 -7.618 4.318 1.00 88.69 88 PRO A O 1
ATOM 701 N N . LYS A 1 89 ? -17.364 -7.130 6.511 1.00 88.56 89 LYS A N 1
ATOM 702 C CA . LYS A 1 89 ? -15.945 -6.770 6.676 1.00 88.56 89 LYS A CA 1
ATOM 703 C C . LYS A 1 89 ? -15.018 -7.860 6.138 1.00 88.56 89 LYS A C 1
ATOM 705 O O . LYS A 1 89 ? -14.152 -7.571 5.316 1.00 88.56 89 LYS A O 1
ATOM 710 N N . VAL A 1 90 ? -15.210 -9.110 6.564 1.00 89.44 90 VAL A N 1
ATOM 711 C CA . VAL A 1 90 ? -14.360 -10.235 6.140 1.00 89.44 90 VAL A CA 1
ATOM 712 C C . VAL A 1 90 ? -14.560 -10.566 4.662 1.00 89.44 90 VAL A C 1
ATOM 714 O O . VAL A 1 90 ? -13.577 -10.808 3.960 1.00 89.44 90 VAL A O 1
ATOM 717 N N . ILE A 1 91 ? -15.802 -10.536 4.168 1.00 88.06 91 ILE A N 1
ATOM 718 C CA . ILE A 1 91 ? -16.104 -10.820 2.760 1.00 88.06 91 ILE A CA 1
ATOM 719 C C . ILE A 1 91 ? -15.386 -9.816 1.852 1.00 88.06 91 ILE A C 1
ATOM 721 O O . ILE A 1 91 ? -14.598 -10.228 1.000 1.00 88.06 91 ILE A O 1
ATOM 725 N N . TYR A 1 92 ? -15.568 -8.512 2.067 1.00 87.06 92 TYR A N 1
ATOM 726 C CA . TYR A 1 92 ? -14.921 -7.489 1.240 1.00 87.06 92 TYR A CA 1
ATOM 727 C C . TYR A 1 92 ? -13.395 -7.528 1.350 1.00 87.06 92 TYR A C 1
ATOM 729 O O . TYR A 1 92 ? -12.704 -7.412 0.337 1.00 87.06 92 TYR A O 1
ATOM 737 N N . LEU A 1 93 ? -12.853 -7.772 2.547 1.00 89.12 93 LEU A N 1
ATOM 738 C CA . LEU A 1 93 ? -11.408 -7.883 2.734 1.00 89.12 93 LEU A CA 1
ATOM 739 C C . LEU A 1 93 ? -10.833 -9.096 1.983 1.00 89.12 93 LEU A C 1
ATOM 741 O O . LEU A 1 93 ? -9.778 -8.994 1.359 1.00 89.12 93 LEU A O 1
ATOM 745 N N . SER A 1 94 ? -11.549 -10.225 1.973 1.00 87.69 94 SER A N 1
ATOM 746 C CA . SER A 1 94 ? -11.148 -11.414 1.212 1.00 87.69 94 SER A CA 1
ATOM 747 C C . SER A 1 94 ? -11.150 -11.161 -0.300 1.00 87.69 94 SER A C 1
ATOM 749 O O . SER A 1 94 ? -10.195 -11.529 -0.984 1.00 87.69 94 SER A O 1
ATOM 751 N N . VAL A 1 95 ? -12.159 -10.448 -0.813 1.00 86.56 95 VAL A N 1
ATOM 752 C CA . VAL A 1 95 ? -12.251 -10.052 -2.227 1.00 86.56 95 VAL A CA 1
ATOM 753 C C . VAL A 1 95 ? -11.085 -9.139 -2.609 1.00 86.56 95 VAL A C 1
ATOM 755 O O . VAL A 1 95 ? -10.423 -9.381 -3.618 1.00 86.56 95 VAL A O 1
ATOM 758 N N . VAL A 1 96 ? -10.769 -8.146 -1.771 1.00 87.94 96 VAL A N 1
ATOM 759 C CA . VAL A 1 96 ? -9.613 -7.252 -1.947 1.00 87.94 96 VAL A CA 1
ATOM 760 C C . VAL A 1 96 ? -8.302 -8.025 -2.028 1.00 87.94 96 VAL A C 1
ATOM 762 O O . VAL A 1 96 ? -7.484 -7.755 -2.908 1.00 87.94 96 VAL A O 1
ATOM 765 N N . VAL A 1 97 ? -8.105 -9.012 -1.154 1.00 88.56 97 VAL A N 1
ATOM 766 C CA . VAL A 1 97 ? -6.893 -9.839 -1.161 1.00 88.56 97 VAL A CA 1
ATOM 767 C C . VAL A 1 97 ? -6.804 -10.688 -2.428 1.00 88.56 97 VAL A C 1
ATOM 769 O O . VAL A 1 97 ? -5.755 -10.706 -3.070 1.00 88.56 97 VAL A O 1
ATOM 772 N N . VAL A 1 98 ? -7.892 -11.346 -2.837 1.00 86.19 98 VAL A N 1
ATOM 773 C CA . VAL A 1 98 ? -7.913 -12.181 -4.050 1.00 86.19 98 VAL A CA 1
ATOM 774 C C . VAL A 1 98 ? -7.645 -11.347 -5.305 1.00 86.19 98 VAL A C 1
ATOM 776 O O . VAL A 1 98 ? -6.806 -11.723 -6.130 1.00 86.19 98 VAL A O 1
ATOM 779 N N . LEU A 1 99 ? -8.307 -10.196 -5.447 1.00 81.56 99 LEU A N 1
ATOM 780 C CA . LEU A 1 99 ? -8.114 -9.294 -6.585 1.00 81.56 99 LEU A CA 1
ATOM 781 C C . LEU A 1 99 ? -6.706 -8.692 -6.598 1.00 81.56 99 LEU A C 1
ATOM 783 O O . LEU A 1 99 ? -6.075 -8.616 -7.653 1.00 81.56 99 LEU A O 1
ATOM 787 N N . GLY A 1 100 ? -6.181 -8.334 -5.429 1.00 85.75 100 GLY A N 1
ATOM 788 C CA . GLY A 1 100 ? -4.826 -7.831 -5.273 1.00 85.75 100 GLY A CA 1
ATOM 789 C C . GLY A 1 100 ? -3.752 -8.854 -5.650 1.00 85.75 100 GLY A C 1
ATOM 790 O O . GLY A 1 100 ? -2.869 -8.547 -6.451 1.00 85.75 100 GLY A O 1
ATOM 791 N N . ILE A 1 101 ? -3.865 -10.096 -5.167 1.00 86.44 101 ILE A N 1
ATOM 792 C CA . ILE A 1 101 ? -2.962 -11.195 -5.551 1.00 86.44 101 ILE A CA 1
ATOM 793 C C . ILE A 1 101 ? -3.047 -11.447 -7.056 1.00 86.44 101 ILE A C 1
ATOM 795 O O . ILE A 1 101 ? -2.016 -11.549 -7.719 1.00 86.44 101 ILE A O 1
ATOM 799 N N . THR A 1 102 ? -4.259 -11.493 -7.611 1.00 82.62 102 THR A N 1
ATOM 800 C CA . THR A 1 102 ? -4.463 -11.671 -9.054 1.00 82.62 102 THR A CA 1
ATOM 801 C C . THR A 1 102 ? -3.767 -10.559 -9.840 1.00 82.62 102 THR A C 1
ATOM 803 O O . THR A 1 102 ? -3.056 -10.837 -10.801 1.00 82.62 102 THR A O 1
ATOM 806 N N . SER A 1 103 ? -3.893 -9.307 -9.395 1.00 82.75 103 SER A N 1
ATOM 807 C CA . SER A 1 103 ? -3.227 -8.154 -10.005 1.00 82.75 103 SER A CA 1
ATOM 808 C C . SER A 1 103 ? -1.697 -8.253 -9.957 1.00 82.75 103 SER A C 1
ATOM 810 O O . SER A 1 103 ? -1.032 -7.979 -10.958 1.00 82.75 103 SER A O 1
ATOM 812 N N . ILE A 1 104 ? -1.127 -8.716 -8.839 1.00 86.31 104 ILE A N 1
ATOM 813 C CA . ILE A 1 104 ? 0.319 -8.951 -8.697 1.00 86.31 104 ILE A CA 1
ATOM 814 C C . ILE A 1 104 ? 0.784 -10.062 -9.646 1.00 86.31 104 ILE A C 1
ATOM 816 O O . ILE A 1 104 ? 1.738 -9.867 -10.397 1.00 86.31 104 ILE A O 1
ATOM 820 N N . VAL A 1 105 ? 0.090 -11.205 -9.671 1.00 83.94 105 VAL A N 1
ATOM 821 C CA . VAL A 1 105 ? 0.418 -12.335 -10.558 1.00 83.94 105 VAL A CA 1
ATOM 822 C C . VAL A 1 105 ? 0.366 -11.906 -12.024 1.00 83.94 105 VAL A C 1
ATOM 824 O O . VAL A 1 105 ? 1.293 -12.182 -12.785 1.00 83.94 105 VAL A O 1
ATOM 827 N N . VAL A 1 106 ? -0.679 -11.171 -12.412 1.00 77.88 106 VAL A N 1
ATOM 828 C CA . VAL A 1 106 ? -0.830 -10.622 -13.766 1.00 77.88 106 VAL A CA 1
ATOM 829 C C . VAL A 1 106 ? 0.285 -9.624 -14.092 1.00 77.88 106 VAL A C 1
ATOM 831 O O . VAL A 1 106 ? 0.806 -9.640 -15.204 1.00 77.88 106 VAL A O 1
ATOM 834 N N . SER A 1 107 ? 0.695 -8.791 -13.133 1.00 78.19 107 SER A N 1
ATOM 835 C CA . SER A 1 107 ? 1.773 -7.807 -13.317 1.00 78.19 107 SER A CA 1
ATOM 836 C C . SER A 1 107 ? 3.158 -8.449 -13.460 1.00 78.19 107 SER A C 1
ATOM 838 O O . SER A 1 107 ? 4.032 -7.888 -14.120 1.00 78.19 107 SER A O 1
ATOM 840 N N . LEU A 1 108 ? 3.366 -9.634 -12.879 1.00 76.88 108 LEU A N 1
ATOM 841 C CA . LEU A 1 108 ? 4.608 -10.403 -13.006 1.00 76.88 108 LEU A CA 1
ATOM 842 C C . LEU A 1 108 ? 4.665 -11.239 -14.299 1.00 76.88 108 LEU A C 1
ATOM 844 O O . LEU A 1 108 ? 5.759 -11.585 -14.757 1.00 76.88 108 LEU A O 1
ATOM 848 N N . TRP A 1 109 ? 3.515 -11.536 -14.915 1.00 74.50 109 TRP A N 1
ATOM 849 C CA . TRP A 1 109 ? 3.422 -12.363 -16.117 1.00 74.50 109 TRP A CA 1
ATOM 850 C C . TRP A 1 109 ? 3.933 -11.621 -17.367 1.00 74.50 109 TRP A C 1
ATOM 852 O O . TRP A 1 109 ? 3.359 -10.634 -17.819 1.00 74.50 109 TRP A O 1
ATOM 862 N N . GLU A 1 110 ? 4.988 -12.146 -18.000 1.00 56.38 110 GLU A N 1
ATOM 863 C CA . GLU A 1 110 ? 5.704 -11.486 -19.111 1.00 56.38 110 GLU A CA 1
ATOM 864 C C . GLU A 1 110 ? 4.846 -11.184 -20.359 1.00 56.38 110 GLU A C 1
ATOM 866 O O . GLU A 1 110 ? 5.018 -10.139 -20.979 1.00 56.38 110 GLU A O 1
ATOM 871 N N . ARG A 1 111 ? 3.881 -12.051 -20.698 1.00 54.31 111 ARG A N 1
ATOM 872 C CA . ARG A 1 111 ? 2.907 -11.871 -21.799 1.00 54.31 111 ARG A CA 1
ATOM 873 C C . ARG A 1 111 ? 1.828 -10.804 -21.559 1.00 54.31 111 ARG A C 1
ATOM 875 O O . ARG A 1 111 ? 1.140 -10.433 -22.500 1.00 54.31 111 ARG A O 1
ATOM 882 N N . PHE A 1 112 ? 1.644 -10.303 -20.335 1.00 49.66 112 PHE A N 1
ATOM 883 C CA . PHE A 1 112 ? 0.630 -9.274 -20.041 1.00 49.66 112 PHE A CA 1
ATOM 884 C C . PHE A 1 112 ? 1.159 -7.833 -20.160 1.00 49.66 112 PHE A C 1
ATOM 886 O O . PHE A 1 112 ? 0.398 -6.879 -19.997 1.00 49.66 112 PHE A O 1
ATOM 893 N N . GLY A 1 113 ? 2.445 -7.663 -20.496 1.00 49.97 113 GLY A N 1
ATOM 894 C CA . GLY A 1 113 ? 3.012 -6.384 -20.939 1.00 49.97 113 GLY A CA 1
ATOM 895 C C . GLY A 1 113 ? 2.598 -5.986 -22.364 1.00 49.97 113 GLY A C 1
ATOM 896 O O . GLY A 1 113 ? 2.872 -4.867 -22.795 1.00 49.97 113 GLY A O 1
ATOM 897 N N . GLU A 1 114 ? 1.928 -6.881 -23.094 1.00 50.88 114 GLU A N 1
ATOM 898 C CA . GLU A 1 114 ? 1.470 -6.659 -24.464 1.00 50.88 114 GLU A CA 1
ATOM 899 C C . GLU A 1 114 ? 0.268 -5.683 -24.507 1.00 50.88 114 GLU A C 1
ATOM 901 O O . GLU A 1 114 ? -0.645 -5.790 -23.678 1.00 50.88 114 GLU A O 1
ATOM 906 N N . PRO A 1 115 ? 0.197 -4.749 -25.480 1.00 50.97 115 PRO A N 1
ATOM 907 C CA . PRO A 1 115 ? -0.842 -3.711 -25.541 1.00 50.97 115 PRO A CA 1
ATOM 908 C C . PRO A 1 115 ? -2.288 -4.234 -25.520 1.00 50.97 115 PRO A C 1
ATOM 910 O O . PRO A 1 115 ? -3.184 -3.523 -25.060 1.00 50.97 115 PRO A O 1
ATOM 913 N N . SER A 1 116 ? -2.515 -5.473 -25.974 1.00 52.53 116 SER A N 1
ATOM 914 C CA . SER A 1 116 ? -3.839 -6.102 -26.074 1.00 52.53 116 SER A CA 1
ATOM 915 C C . SER A 1 116 ? -4.547 -6.326 -24.737 1.00 52.53 116 SER A C 1
ATOM 917 O O . SER A 1 116 ? -5.772 -6.385 -24.712 1.00 52.53 116 SER A O 1
ATOM 919 N N . TYR A 1 117 ? -3.824 -6.417 -23.617 1.00 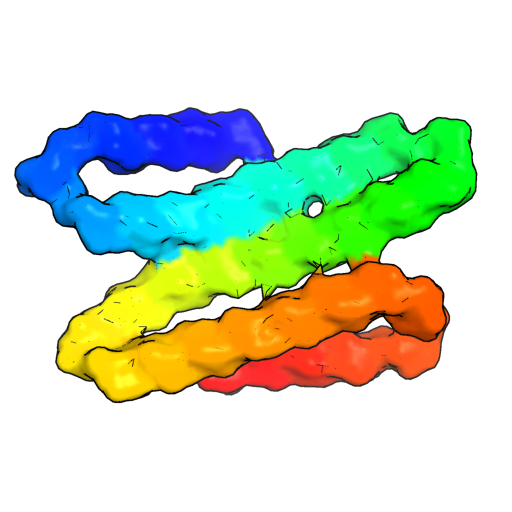54.50 117 TYR A N 1
ATOM 920 C CA . TYR A 1 117 ? -4.431 -6.721 -22.314 1.00 54.50 117 TYR A CA 1
ATOM 921 C C . TYR A 1 117 ? -4.772 -5.483 -21.468 1.00 54.50 117 TYR A C 1
ATOM 923 O O . TYR A 1 117 ? -5.324 -5.603 -20.369 1.00 54.50 117 TYR A O 1
ATOM 931 N N . ARG A 1 118 ? -4.515 -4.273 -21.992 1.00 57.31 118 ARG A N 1
ATOM 932 C CA . ARG A 1 118 ? -4.901 -2.996 -21.361 1.00 57.31 118 ARG A CA 1
ATOM 933 C C . ARG A 1 118 ? -6.379 -2.915 -20.939 1.00 57.31 118 ARG A C 1
ATOM 935 O O . ARG A 1 118 ? -6.604 -2.466 -19.814 1.00 57.31 118 ARG A O 1
ATOM 942 N N . PRO A 1 119 ? -7.373 -3.340 -21.750 1.00 55.75 119 PRO A N 1
ATOM 943 C CA . PRO A 1 119 ? -8.781 -3.233 -21.370 1.00 55.75 119 PRO A CA 1
ATOM 944 C C . PRO A 1 119 ? -9.152 -4.195 -20.241 1.00 55.75 119 PRO A C 1
ATOM 946 O O . PRO A 1 119 ? -9.940 -3.840 -19.375 1.00 55.75 119 PRO A O 1
ATOM 949 N N . LEU A 1 120 ? -8.552 -5.390 -20.208 1.00 61.81 120 LEU A N 1
ATOM 950 C CA . LEU A 1 120 ? -8.825 -6.383 -19.169 1.00 61.81 120 LEU A CA 1
ATOM 951 C C . LEU A 1 120 ? -8.283 -5.919 -17.814 1.00 61.81 120 LEU A C 1
ATOM 953 O O . LEU A 1 120 ? -8.966 -5.993 -16.799 1.00 61.81 120 LEU A O 1
ATOM 957 N N . ARG A 1 121 ? -7.075 -5.349 -17.820 1.00 61.16 121 ARG A N 1
ATOM 958 C CA . ARG A 1 121 ? -6.453 -4.764 -16.633 1.00 61.16 121 ARG A CA 1
ATOM 959 C C . ARG A 1 121 ? -7.252 -3.558 -16.128 1.00 61.16 121 ARG A C 1
ATOM 961 O O . ARG A 1 121 ? -7.534 -3.476 -14.938 1.00 61.16 121 ARG A O 1
ATOM 968 N N . ALA A 1 122 ? -7.681 -2.669 -17.028 1.00 62.69 122 ALA A N 1
ATOM 969 C CA . ALA A 1 122 ? -8.566 -1.557 -16.685 1.00 62.69 122 ALA A CA 1
ATOM 970 C C . ALA A 1 122 ? -9.913 -2.046 -16.131 1.00 62.69 122 ALA A C 1
ATOM 972 O O . ALA A 1 122 ? -10.354 -1.529 -15.116 1.00 62.69 122 ALA A O 1
ATOM 973 N N . GLY A 1 123 ? -10.530 -3.069 -16.728 1.00 71.56 123 GLY A N 1
ATOM 974 C CA . GLY A 1 123 ? -11.798 -3.639 -16.266 1.00 71.56 123 GLY A CA 1
ATOM 975 C C . GLY A 1 123 ? -11.709 -4.255 -14.869 1.00 71.56 123 GLY A C 1
ATOM 976 O O . GLY A 1 123 ? -12.579 -4.002 -14.042 1.00 71.56 123 GLY A O 1
ATOM 977 N N . VAL A 1 124 ? -10.631 -4.987 -14.570 1.00 64.19 124 VAL A N 1
ATOM 978 C CA . VAL A 1 124 ? -10.400 -5.553 -13.230 1.00 64.19 124 VAL A CA 1
ATOM 979 C C . VAL A 1 124 ? -10.200 -4.442 -12.198 1.00 64.19 124 VAL A C 1
ATOM 981 O O . VAL A 1 124 ? -10.850 -4.472 -11.161 1.00 64.19 124 VAL A O 1
ATOM 984 N N . PHE A 1 125 ? -9.377 -3.426 -12.482 1.00 59.16 125 PHE A N 1
ATOM 985 C CA . PHE A 1 125 ? -9.167 -2.307 -11.553 1.00 59.16 125 PHE A CA 1
ATOM 986 C C . PHE A 1 125 ? -10.398 -1.396 -11.397 1.00 59.16 125 PHE A C 1
ATOM 988 O O . PHE A 1 125 ? -10.647 -0.887 -10.309 1.00 59.16 125 PHE A O 1
ATOM 995 N N . MET A 1 126 ? -11.181 -1.193 -12.458 1.00 64.44 126 MET A N 1
ATOM 996 C CA . MET A 1 126 ? -12.379 -0.346 -12.443 1.00 64.44 126 MET A CA 1
ATOM 997 C C . MET A 1 126 ? -13.552 -1.056 -11.760 1.00 64.44 126 MET A C 1
ATOM 999 O O . MET A 1 126 ? -14.229 -0.446 -10.941 1.00 64.44 126 MET A O 1
ATOM 1003 N N . GLY A 1 127 ? -13.732 -2.359 -12.004 1.00 62.56 127 GLY A N 1
ATOM 1004 C CA . GLY A 1 127 ? -14.653 -3.196 -11.232 1.00 62.56 127 GLY A CA 1
ATOM 1005 C C . GLY A 1 127 ? -14.260 -3.268 -9.756 1.00 62.56 127 GLY A C 1
ATOM 1006 O O . GLY A 1 127 ? -15.122 -3.196 -8.891 1.00 62.56 127 GLY A O 1
ATOM 1007 N N . PHE A 1 128 ? -12.959 -3.311 -9.467 1.00 56.38 128 PHE A N 1
ATOM 1008 C CA . PHE A 1 128 ? -12.430 -3.291 -8.106 1.00 56.38 128 PHE A CA 1
ATOM 1009 C C . PHE A 1 128 ? -12.685 -1.969 -7.368 1.00 56.38 128 PHE A C 1
ATOM 1011 O O . PHE A 1 128 ? -13.043 -1.980 -6.194 1.00 56.38 128 PHE A O 1
ATOM 1018 N N . GLY A 1 129 ? -12.552 -0.829 -8.053 1.00 55.72 129 GLY A N 1
ATOM 1019 C CA . GLY A 1 129 ? -12.884 0.483 -7.491 1.00 55.72 129 GLY A CA 1
ATOM 1020 C C . GLY A 1 129 ? -14.388 0.734 -7.331 1.00 55.72 129 GLY A C 1
ATOM 1021 O O . GLY A 1 129 ? -14.771 1.515 -6.471 1.00 55.72 129 GLY A O 1
ATOM 1022 N N . LEU A 1 130 ? -15.231 0.078 -8.138 1.00 60.69 130 LEU A N 1
ATOM 1023 C CA . LEU A 1 130 ? -16.694 0.232 -8.125 1.00 60.69 130 LEU A CA 1
ATOM 1024 C C . LEU A 1 130 ? -17.429 -0.807 -7.260 1.00 60.69 130 LEU A C 1
ATOM 1026 O O . LEU A 1 130 ? -18.633 -0.677 -7.064 1.00 60.69 130 LEU A O 1
ATOM 1030 N N . SER A 1 131 ? -16.748 -1.849 -6.772 1.00 55.03 131 SER A N 1
ATOM 1031 C CA . SER A 1 131 ? -17.352 -2.864 -5.892 1.00 55.03 131 SER A CA 1
ATOM 1032 C C . SER A 1 131 ? -17.407 -2.460 -4.414 1.00 55.03 131 SER A C 1
ATOM 1034 O O . SER A 1 131 ? -17.906 -3.241 -3.603 1.00 55.03 131 SER A O 1
ATOM 1036 N N . GLY A 1 132 ? -16.834 -1.302 -4.073 1.00 44.22 132 GLY A N 1
ATOM 1037 C CA . GLY A 1 132 ? -16.835 -0.711 -2.735 1.00 44.22 132 GLY A CA 1
ATOM 1038 C C . GLY A 1 132 ? -17.932 0.327 -2.577 1.00 44.22 132 GLY A C 1
ATOM 1039 O O . GLY A 1 132 ? -18.020 1.206 -3.461 1.00 44.22 132 GLY A O 1
#

InterPro domains:
  IPR004254 AdipoR/Haemolysin-III-related [PF03006] (1-132)
  IPR004254 AdipoR/Haemolysin-III-related [PTHR20855] (1-132)

Sequence (132 aa):
CVAFIGIAIFFLTRPPMEIQLEEKLVFATFFAGAIMCLGMSFAFHTVHCHSECVGKLFSKLDYCGIAMLIMGSFVPWLYYGFYCDYQPKVIYLSVVVVLGITSIVVSLWERFGEPSYRPLRAGVFMGFGLSG